Protein AF-C3ZAK7-F1 (afdb_monomer)

Foldseek 3Di:
DLCLQVVVVDDPPDDDDPQVVVVSSCVSVVPDPVQWDDDDPDIDGDPPPVVVSVVSVVVSVVVVVVVVVCVVVVVVVVVVVVVVVVVVVVVVVVVVVVVVCVVCVPDPVVVVCVVCVVVVCVVVVVVVVVVVD

Mean predicted aligned error: 9.49 Å

Radius of gyration: 36.42 Å; Cα contacts (8 Å, |Δi|>4): 39; chains: 1; bounding box: 71×38×90 Å

Sequence (133 aa):
RYKVLAAELFDPNEFLEGKEACQMILDKIKLEKTRYSCGLNKVFFKAGTLAILEEIREEKVNEIYVKMQARALGKSQRKKFMKMFGARAAVGILQRNIRAWFRLRNDWWIKMYQALQPKLTGGMAEELLKETK

InterPro domains:
  IPR001609 Myosin head, motor domain-like [PS51456] (1-58)
  IPR027417 P-loop containing nucleoside triphosphate hydrolase [SSF52540] (1-115)

Organism: Branchiostoma floridae (NCBI:txid7739)

Nearest PDB structures (foldseek):
  8act-assembly1_B  TM=7.175E-01  e=5.102E-06  Homo sapiens
  8qyq-assembly2_B  TM=9.032E-01  e=3.918E-04  Bos taurus
  3j04-assembly1_D  TM=5.532E-01  e=9.950E-06  Gallus gallus
  5i4e-assembly1_A  TM=8.098E-01  e=1.181E-02  Homo sapiens
  4pd3-assembly1_A  TM=8.050E-01  e=1.885E-02  Homo sapiens

Solvent-accessible surface area (backbone atoms only — not comparable to full-atom values): 7895 Å² total; per-residue (Å²): 131,69,56,78,80,39,53,92,80,58,62,93,87,60,91,70,58,70,64,60,52,51,48,53,42,42,56,75,69,62,59,61,73,91,44,45,48,79,55,93,91,50,74,48,66,43,88,70,50,63,58,57,54,48,52,58,46,48,54,55,52,47,57,52,47,53,54,53,49,51,52,55,51,51,53,53,50,52,56,53,48,53,56,51,51,54,52,54,52,50,50,54,51,51,53,53,52,50,54,51,45,69,66,44,73,77,37,64,67,52,52,49,47,62,68,46,52,73,76,51,46,67,60,59,52,52,52,55,55,59,76,74,106

pLDDT: mean 89.23, std 10.35, range [40.84, 98.31]

Secondary structure (DSSP, 8-state):
-GGGGGGGG--TT----HHHHHHHHHHHTT--TTSEEE-SS-EEE-TTHHHHHHHHHHHHHHHHHHHHHHHHHHHHHHHHHHHHHHHHHHHHHHHHHHHHHHHHTT-HHHHHHHHHGGGGHHHHHHHHHHHT-

Structure (mmCIF, N/CA/C/O backbone):
data_AF-C3ZAK7-F1
#
_entry.id   AF-C3ZAK7-F1
#
loop_
_atom_site.group_PDB
_atom_site.id
_atom_site.type_symbol
_atom_site.label_atom_id
_atom_site.label_alt_id
_atom_site.label_comp_id
_atom_site.label_asym_id
_atom_site.label_entity_id
_atom_site.label_seq_id
_atom_site.pdbx_PDB_ins_code
_atom_site.Cartn_x
_atom_site.Cartn_y
_atom_site.Cartn_z
_atom_site.occupancy
_atom_site.B_iso_or_equiv
_atom_site.auth_seq_id
_atom_site.auth_comp_id
_atom_site.auth_asym_id
_atom_site.auth_atom_id
_atom_site.pdbx_PDB_model_num
ATOM 1 N N . ARG A 1 1 ? -7.372 0.321 22.158 1.00 86.12 1 ARG A N 1
ATOM 2 C CA . ARG A 1 1 ? -7.830 -0.768 21.252 1.00 86.12 1 ARG A CA 1
ATOM 3 C C . ARG A 1 1 ? -8.902 -0.293 20.269 1.00 86.12 1 ARG A C 1
ATOM 5 O O . ARG A 1 1 ? -8.654 -0.350 19.075 1.00 86.12 1 ARG A O 1
ATOM 12 N N . TYR A 1 2 ? -10.039 0.222 20.745 1.00 92.19 2 TYR A N 1
ATOM 13 C CA . TYR A 1 2 ? -11.165 0.642 19.889 1.00 92.19 2 TYR A CA 1
ATOM 14 C C . TYR A 1 2 ? -11.056 2.056 19.295 1.00 92.19 2 TYR A C 1
ATOM 16 O O . TYR A 1 2 ? -11.908 2.438 18.507 1.00 92.19 2 TYR A O 1
ATOM 24 N N . LYS A 1 3 ? -9.985 2.813 19.590 1.00 90.25 3 LYS A N 1
ATOM 25 C CA . LYS A 1 3 ? -9.741 4.161 19.034 1.00 90.25 3 LYS A CA 1
ATOM 26 C C . LYS A 1 3 ? -9.829 4.210 17.499 1.00 90.25 3 LYS A C 1
ATOM 28 O O . LYS A 1 3 ? -10.268 5.207 16.951 1.00 90.25 3 LYS A O 1
ATOM 33 N N . VAL A 1 4 ? -9.477 3.118 16.812 1.00 91.44 4 VAL A N 1
ATOM 34 C CA . VAL A 1 4 ? -9.574 2.994 15.344 1.00 91.44 4 VAL A CA 1
ATOM 35 C C . VAL A 1 4 ? -11.000 3.182 14.802 1.00 91.44 4 VAL A C 1
ATOM 37 O O . VAL A 1 4 ? -11.162 3.633 13.674 1.00 91.44 4 VAL A O 1
ATOM 40 N N . LEU A 1 5 ? -12.027 2.887 15.605 1.00 91.62 5 LEU A N 1
ATOM 41 C CA . LEU A 1 5 ? -13.436 3.043 15.228 1.00 91.62 5 LEU A CA 1
ATOM 42 C C . LEU A 1 5 ? -13.910 4.501 15.266 1.00 91.62 5 LEU A C 1
ATOM 44 O O . LEU A 1 5 ? -14.881 4.854 14.607 1.00 91.62 5 LEU A O 1
ATOM 48 N N . ALA A 1 6 ? -13.218 5.347 16.026 1.00 90.69 6 ALA A N 1
ATOM 49 C CA . ALA A 1 6 ? -13.586 6.734 16.280 1.00 90.69 6 ALA A CA 1
ATOM 50 C C . ALA A 1 6 ? -12.382 7.670 16.091 1.00 90.69 6 ALA A C 1
ATOM 52 O O . ALA A 1 6 ? -12.244 8.658 16.802 1.00 90.69 6 ALA A O 1
ATOM 53 N N . ALA A 1 7 ? -11.489 7.345 15.152 1.00 87.50 7 ALA A N 1
ATOM 54 C CA . ALA A 1 7 ? -10.228 8.065 14.971 1.00 87.50 7 ALA A CA 1
ATOM 55 C C . ALA A 1 7 ? -10.423 9.564 14.673 1.00 87.50 7 ALA A C 1
ATOM 57 O O . ALA A 1 7 ? -9.583 10.363 15.058 1.00 87.50 7 ALA A O 1
ATOM 58 N N . GLU A 1 8 ? -11.543 9.930 14.044 1.00 86.69 8 GLU A N 1
ATOM 59 C CA . GLU A 1 8 ? -11.928 11.312 13.715 1.00 86.69 8 GLU A CA 1
ATOM 60 C C . GLU A 1 8 ? -12.194 12.194 14.941 1.00 86.69 8 GLU A C 1
ATOM 62 O O . GLU A 1 8 ? -12.146 13.409 14.826 1.00 86.69 8 GLU A O 1
ATOM 67 N N . LEU A 1 9 ? -12.527 11.595 16.089 1.00 85.75 9 LEU A N 1
ATOM 68 C CA . LEU A 1 9 ? -12.907 12.327 17.300 1.00 85.75 9 LEU A CA 1
ATOM 69 C C . LEU A 1 9 ? -11.722 12.655 18.211 1.00 85.75 9 LEU A C 1
ATOM 71 O O . LEU A 1 9 ? -11.915 13.312 19.226 1.00 85.75 9 LEU A O 1
ATOM 75 N N . PHE A 1 10 ? -10.528 12.145 17.907 1.00 86.94 10 PHE A N 1
ATOM 76 C CA . PHE A 1 10 ? -9.371 12.286 18.782 1.00 86.94 10 PHE A CA 1
ATOM 77 C C . PHE A 1 10 ? -8.262 13.058 18.094 1.00 86.94 10 PHE A C 1
ATOM 79 O O . PHE A 1 10 ? -7.594 12.515 17.207 1.00 86.94 10 PHE A O 1
ATOM 86 N N . ASP A 1 11 ? -7.986 14.254 18.601 1.00 86.31 11 ASP A N 1
ATOM 87 C CA . ASP A 1 11 ? -6.819 15.008 18.182 1.00 86.31 11 ASP A CA 1
ATOM 88 C C . ASP A 1 11 ? -5.537 14.465 18.839 1.00 86.31 11 ASP A C 1
ATOM 90 O O . ASP A 1 11 ? -5.543 14.071 20.008 1.00 86.31 11 ASP A O 1
ATOM 94 N N . PRO A 1 12 ? -4.402 14.399 18.113 1.00 80.25 12 PRO A N 1
ATOM 95 C CA . PRO A 1 12 ? -3.146 13.877 18.662 1.00 80.25 12 PRO A CA 1
ATOM 96 C C . PRO A 1 12 ? -2.538 14.738 19.775 1.00 80.25 12 PRO A C 1
ATOM 98 O O . PRO A 1 12 ? -1.739 14.230 20.557 1.00 80.25 12 PRO A O 1
ATOM 101 N N . ASN A 1 13 ? -2.887 16.026 19.817 1.00 82.56 13 ASN A N 1
ATOM 102 C CA . ASN A 1 13 ? -2.294 17.015 20.718 1.00 82.56 13 ASN A CA 1
ATOM 103 C C . ASN A 1 13 ? -3.148 17.286 21.964 1.00 82.56 13 ASN A C 1
ATOM 105 O O . ASN A 1 13 ? -2.716 18.028 22.842 1.00 82.56 13 ASN A O 1
ATOM 109 N N . GLU A 1 14 ? -4.344 16.706 22.040 1.00 85.56 14 GLU A N 1
ATOM 110 C CA . GLU A 1 14 ? -5.273 16.918 23.143 1.00 85.56 14 GLU A CA 1
ATOM 111 C C . GLU A 1 14 ? -5.229 15.735 24.114 1.00 85.56 14 GLU A C 1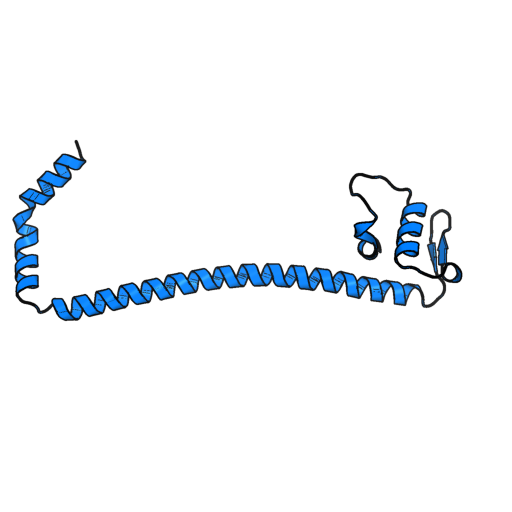
ATOM 113 O O . GLU A 1 14 ? -5.261 14.565 23.718 1.00 85.56 14 GLU A O 1
ATOM 118 N N . PHE A 1 15 ? -5.145 16.041 25.409 1.00 81.81 15 PHE A N 1
ATOM 119 C CA . PHE A 1 15 ? -5.270 15.041 26.458 1.00 81.81 15 PHE A CA 1
ATOM 120 C C . PHE A 1 15 ? -6.730 14.949 26.897 1.00 81.81 15 PHE A C 1
ATOM 122 O O . PHE A 1 15 ? -7.269 15.903 27.448 1.00 81.81 15 PHE A O 1
ATOM 129 N N . LEU A 1 16 ? -7.339 13.781 26.692 1.00 84.12 16 LEU A N 1
ATOM 130 C CA . LEU A 1 16 ? -8.663 13.457 27.217 1.00 84.12 16 LEU A CA 1
ATOM 131 C C . LEU A 1 16 ? -8.567 12.485 28.387 1.00 84.12 16 LEU A C 1
ATOM 133 O O . LEU A 1 16 ? -7.776 11.533 28.362 1.00 84.12 16 LEU A O 1
ATOM 137 N N . GLU A 1 17 ? -9.446 12.668 29.371 1.00 87.25 17 GLU A N 1
ATOM 138 C CA . GLU A 1 17 ? -9.594 11.714 30.461 1.00 87.25 17 GLU A CA 1
ATOM 139 C C . GLU A 1 17 ? -10.075 10.355 29.922 1.00 87.25 17 GLU A C 1
ATOM 141 O O . GLU A 1 17 ? -10.938 10.260 29.046 1.00 87.25 17 GLU A O 1
ATOM 146 N N . GLY A 1 18 ? -9.521 9.259 30.453 1.00 85.56 18 GLY A N 1
ATOM 147 C CA . GLY A 1 18 ? -9.777 7.912 29.935 1.00 85.56 18 GLY A CA 1
ATOM 148 C C . GLY A 1 18 ? -11.256 7.507 29.950 1.00 85.56 18 GLY A C 1
ATOM 149 O O . GLY A 1 18 ? -11.706 6.805 29.040 1.00 85.56 18 GLY A O 1
ATOM 150 N N . LYS A 1 19 ? -12.025 7.962 30.947 1.00 88.31 19 LYS A N 1
ATOM 151 C CA . LYS A 1 19 ? -13.466 7.685 31.052 1.00 88.31 19 LYS A CA 1
ATOM 152 C C . LYS A 1 19 ? -14.262 8.408 29.966 1.00 88.31 19 LYS A C 1
ATOM 154 O O . LYS A 1 19 ? -15.097 7.775 29.317 1.00 88.31 19 LYS A O 1
ATOM 159 N N . GLU A 1 20 ? -13.968 9.685 29.745 1.00 88.19 20 GLU A N 1
ATOM 160 C CA . GLU A 1 20 ? -14.592 10.506 28.704 1.00 88.19 20 GLU A CA 1
ATOM 161 C C . GLU A 1 20 ? -14.250 9.965 27.314 1.00 88.19 20 GLU A C 1
ATOM 163 O O . GLU A 1 20 ? -15.143 9.712 26.507 1.00 88.19 20 GLU A O 1
ATOM 168 N N . ALA A 1 21 ? -12.977 9.635 27.072 1.00 88.94 21 ALA A N 1
ATOM 169 C CA . ALA A 1 21 ? -12.538 9.015 25.825 1.00 88.94 21 ALA A CA 1
ATOM 170 C C . ALA A 1 21 ? -13.259 7.682 25.547 1.00 88.94 21 ALA A C 1
ATOM 172 O O . ALA A 1 21 ? -13.658 7.406 24.413 1.00 88.94 21 ALA A O 1
ATOM 173 N N . CYS A 1 22 ? -13.457 6.844 26.573 1.00 89.81 22 CYS A N 1
ATOM 174 C CA . CYS A 1 22 ? -14.219 5.602 26.426 1.00 89.81 22 CYS A CA 1
ATOM 175 C C . CYS A 1 22 ? -15.689 5.868 26.078 1.00 89.81 22 CYS A C 1
ATOM 177 O O . CYS A 1 22 ? -16.230 5.184 25.209 1.00 89.81 22 CYS A O 1
ATOM 179 N N . GLN A 1 23 ? -16.324 6.851 26.722 1.00 88.88 23 GLN A N 1
ATOM 180 C CA . GLN A 1 23 ? -17.708 7.228 26.424 1.00 88.88 23 GLN A CA 1
ATOM 181 C C . GLN A 1 23 ? -17.850 7.751 24.995 1.00 88.88 23 GLN A C 1
ATOM 183 O O . GLN A 1 23 ? -18.681 7.230 24.259 1.00 88.88 23 GLN A O 1
ATOM 188 N N . MET A 1 24 ? -16.971 8.652 24.549 1.00 89.56 24 MET A N 1
ATOM 189 C CA . MET A 1 24 ? -16.994 9.181 23.180 1.00 89.56 24 MET A CA 1
ATOM 190 C C . MET A 1 24 ? -16.868 8.086 22.115 1.00 89.56 24 MET A C 1
ATOM 192 O O . MET A 1 24 ? -17.568 8.121 21.102 1.00 89.56 24 MET A O 1
ATOM 196 N N . ILE A 1 25 ? -16.003 7.087 22.337 1.00 90.88 25 ILE A N 1
ATOM 197 C CA . ILE A 1 25 ? -15.874 5.942 21.420 1.00 90.88 25 ILE A CA 1
ATOM 198 C C . ILE A 1 25 ? -17.186 5.156 21.357 1.00 90.88 25 ILE A C 1
ATOM 200 O O . ILE A 1 25 ? -17.662 4.847 20.265 1.00 90.88 25 ILE A O 1
ATOM 204 N N . LEU A 1 26 ? -17.767 4.821 22.511 1.00 91.00 26 LEU A N 1
ATOM 205 C CA . LEU A 1 26 ? -18.988 4.013 22.589 1.00 91.00 26 LEU A CA 1
ATOM 206 C C . LEU A 1 26 ? -20.209 4.763 22.035 1.00 91.00 26 LEU A C 1
ATOM 208 O O . LEU A 1 26 ? -21.033 4.156 21.345 1.00 91.00 26 LEU A O 1
ATOM 212 N N . ASP A 1 27 ? -20.268 6.077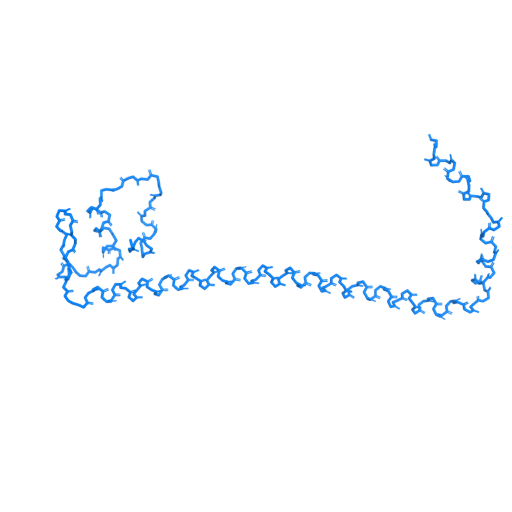 22.244 1.00 89.56 27 ASP A N 1
ATOM 213 C CA . ASP A 1 27 ? -21.307 6.958 21.713 1.00 89.56 27 ASP A CA 1
ATOM 214 C C . ASP A 1 27 ? -21.196 7.096 20.184 1.00 89.56 27 ASP A C 1
ATOM 216 O O . ASP A 1 27 ? -22.207 7.017 19.482 1.00 89.56 27 ASP A O 1
ATOM 220 N N . LYS A 1 28 ? -19.978 7.202 19.626 1.00 90.62 28 LYS A N 1
ATOM 221 C CA . LYS A 1 28 ? -19.748 7.212 18.164 1.00 90.62 28 LYS A CA 1
ATOM 222 C C . LYS A 1 28 ? -20.150 5.894 17.505 1.00 90.62 28 LYS A C 1
ATOM 224 O O . LYS A 1 28 ? -20.696 5.913 16.402 1.00 90.62 28 LYS A O 1
ATOM 229 N N . ILE A 1 29 ? -19.910 4.771 18.183 1.00 89.56 29 ILE A N 1
ATOM 230 C CA . ILE A 1 29 ? -20.352 3.432 17.753 1.00 89.56 29 ILE A CA 1
ATOM 231 C C . ILE A 1 29 ? -21.881 3.279 17.908 1.00 89.56 29 ILE A C 1
ATOM 233 O O . ILE A 1 29 ? -22.460 2.342 17.364 1.00 89.56 29 ILE A O 1
ATOM 237 N N . LYS A 1 30 ? -22.554 4.222 18.589 1.00 88.62 30 LYS A N 1
ATOM 238 C CA . LYS A 1 30 ? -23.994 4.204 18.894 1.00 88.62 30 LYS A CA 1
ATOM 239 C C . LYS A 1 30 ? -24.408 2.934 19.636 1.00 88.62 30 LYS A C 1
ATOM 241 O O . LYS A 1 30 ? -25.476 2.372 19.389 1.00 88.62 30 LYS A O 1
ATOM 246 N N . LEU A 1 31 ? -23.551 2.468 20.544 1.00 88.88 31 LEU A N 1
ATOM 247 C CA . LEU A 1 31 ? -23.869 1.312 21.365 1.00 88.88 31 LEU A CA 1
ATOM 248 C C . LEU A 1 31 ? -24.956 1.685 22.381 1.00 88.88 31 LEU A C 1
ATOM 250 O O . LEU A 1 31 ? -24.906 2.730 23.023 1.00 88.88 31 LEU A O 1
ATOM 254 N N . GLU A 1 32 ? -25.947 0.817 22.546 1.00 89.56 32 GLU A N 1
ATOM 255 C CA . GLU A 1 32 ? -27.030 1.047 23.497 1.00 89.56 32 GLU A CA 1
ATOM 256 C C . GLU A 1 32 ? -26.500 1.098 24.944 1.00 89.56 32 GLU A C 1
ATOM 258 O O . GLU A 1 32 ? -25.812 0.177 25.394 1.00 89.56 32 GLU A O 1
ATOM 263 N N . LYS A 1 33 ? -26.865 2.141 25.706 1.00 87.75 33 LYS A N 1
ATOM 264 C CA . LYS A 1 33 ? -2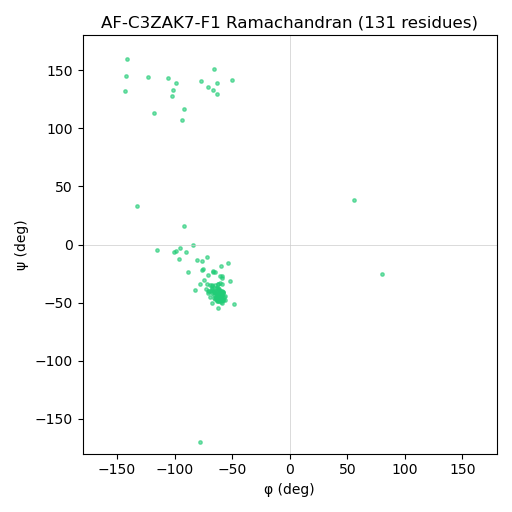6.403 2.354 27.095 1.00 87.75 33 LYS A CA 1
ATOM 265 C C . LYS A 1 33 ? -26.767 1.220 28.059 1.00 87.75 33 LYS A C 1
ATOM 267 O O . LYS A 1 33 ? -26.151 1.087 29.105 1.00 87.75 33 LYS A O 1
ATOM 272 N N . THR A 1 34 ? -27.737 0.371 27.721 1.00 90.06 34 THR A N 1
ATOM 273 C CA . THR A 1 34 ? -28.104 -0.802 28.532 1.00 90.06 34 THR A CA 1
ATOM 274 C C . THR A 1 34 ? -27.110 -1.963 28.394 1.00 90.06 34 THR A C 1
ATOM 276 O O . THR A 1 34 ? -27.174 -2.915 29.179 1.00 90.06 34 THR A O 1
ATOM 279 N N . ARG A 1 35 ? -26.220 -1.926 27.389 1.00 90.81 35 ARG A N 1
ATOM 280 C CA . ARG A 1 35 ? -25.255 -2.991 27.061 1.00 90.81 35 ARG A CA 1
ATOM 281 C C . ARG A 1 35 ? -23.871 -2.777 27.661 1.00 90.81 35 ARG A C 1
ATOM 283 O O . ARG A 1 35 ? -23.076 -3.718 27.664 1.00 90.81 35 ARG A O 1
ATOM 290 N N . TYR A 1 36 ? -23.582 -1.588 28.180 1.00 92.06 36 TYR A N 1
ATOM 291 C CA . TYR A 1 36 ? -22.305 -1.278 28.812 1.00 92.06 36 TYR A CA 1
ATOM 292 C C . TYR A 1 36 ? -22.480 -0.381 30.038 1.00 92.06 36 TYR A C 1
ATOM 294 O O . TYR A 1 36 ? -23.487 0.301 30.188 1.00 92.06 36 TYR A O 1
ATOM 302 N N . SER A 1 37 ? -21.485 -0.371 30.919 1.00 90.62 37 SER A N 1
ATOM 303 C CA . SER A 1 37 ? -21.399 0.579 32.028 1.00 90.62 37 SER A CA 1
ATOM 304 C C . SER A 1 37 ? -19.944 0.974 32.263 1.00 90.62 37 SER A C 1
ATOM 306 O O . SER A 1 37 ? -19.062 0.115 32.309 1.00 90.62 37 SER A O 1
ATOM 308 N N . CYS A 1 38 ? -19.678 2.274 32.397 1.00 89.88 38 CYS A N 1
ATOM 309 C CA . CYS A 1 38 ? -18.343 2.797 32.685 1.00 89.88 38 CYS A CA 1
ATOM 310 C C . CYS A 1 38 ? -18.169 2.970 34.200 1.00 89.88 38 CYS A C 1
ATOM 312 O O . CYS A 1 38 ? -18.737 3.891 34.788 1.00 89.88 38 CYS A O 1
ATOM 314 N N . GLY A 1 39 ? -17.373 2.099 34.824 1.00 88.25 39 GLY A N 1
ATOM 315 C CA . GLY A 1 39 ? -16.883 2.285 36.191 1.00 88.25 39 GLY A CA 1
ATOM 316 C C . GLY A 1 39 ? -15.726 3.291 36.257 1.00 88.25 39 GLY A C 1
ATOM 317 O O . GLY A 1 39 ? -15.411 3.951 35.271 1.00 88.25 39 GLY A O 1
ATOM 318 N N . LEU A 1 40 ? -15.069 3.388 37.418 1.00 85.94 40 LEU A N 1
ATOM 319 C CA . LEU A 1 40 ? -13.921 4.288 37.628 1.00 85.94 40 LEU A CA 1
ATOM 320 C C . LEU A 1 40 ? -12.739 3.926 36.715 1.00 85.94 40 LEU A C 1
ATOM 322 O O . LEU A 1 40 ? -12.281 4.745 35.931 1.00 85.94 40 LEU A O 1
ATOM 326 N N . ASN A 1 41 ? -12.303 2.664 36.772 1.00 90.25 41 ASN A N 1
ATOM 327 C CA . ASN A 1 41 ? -11.102 2.199 36.066 1.00 90.25 41 ASN A CA 1
ATOM 328 C C . ASN A 1 41 ? -11.403 1.158 34.977 1.00 90.25 41 ASN A C 1
ATOM 330 O O . ASN A 1 41 ? -10.490 0.681 34.305 1.00 90.25 41 ASN A O 1
ATOM 334 N N . LYS A 1 42 ? -12.661 0.715 34.852 1.00 92.19 42 LYS A N 1
ATOM 335 C CA . LYS A 1 42 ? -13.055 -0.417 34.001 1.00 92.19 42 LYS A CA 1
ATOM 336 C C . LYS A 1 42 ? -14.394 -0.154 33.323 1.00 92.19 42 LYS A C 1
ATOM 338 O O . LYS A 1 42 ? -15.293 0.419 33.932 1.00 92.19 42 LYS A O 1
ATOM 343 N N . VAL A 1 43 ? -14.532 -0.638 32.091 1.00 91.56 43 VAL A N 1
ATOM 344 C CA . VAL A 1 43 ? -15.802 -0.675 31.357 1.00 91.56 43 VAL A CA 1
ATOM 345 C C . VAL A 1 43 ? -16.347 -2.098 31.408 1.00 91.56 43 VAL A C 1
ATOM 347 O O . VAL A 1 43 ? -15.636 -3.052 31.090 1.00 91.56 43 VAL A O 1
ATOM 350 N N . PHE A 1 44 ? -17.597 -2.237 31.830 1.00 92.88 44 PHE A N 1
ATOM 351 C CA . PHE A 1 44 ? -18.321 -3.501 31.891 1.00 92.88 44 PHE A CA 1
ATOM 352 C C . PHE A 1 44 ? -19.225 -3.627 30.670 1.00 92.88 44 PHE A C 1
ATOM 354 O O . PHE A 1 44 ? -19.881 -2.661 30.289 1.00 92.88 44 PHE A O 1
ATOM 361 N N . PHE A 1 45 ? -19.290 -4.820 30.084 1.00 94.62 45 PHE A N 1
ATOM 362 C CA . PHE A 1 45 ? -20.136 -5.122 28.933 1.00 94.62 45 PHE A CA 1
ATOM 363 C C . PHE A 1 45 ? -21.068 -6.286 29.259 1.00 94.62 45 PHE A C 1
ATOM 365 O O . PHE A 1 45 ? -20.667 -7.237 29.933 1.00 94.62 45 PHE A O 1
ATOM 372 N N . LYS A 1 46 ? -22.299 -6.243 28.745 1.00 94.19 46 LYS A N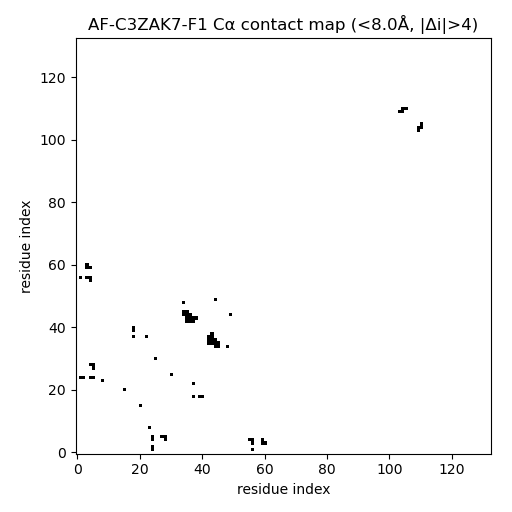 1
ATOM 373 C CA . LYS A 1 46 ? -23.169 -7.424 28.715 1.00 94.19 46 LYS A CA 1
ATOM 374 C C . LYS A 1 46 ? -22.584 -8.483 27.781 1.00 94.19 46 LYS A C 1
ATOM 376 O O . LYS A 1 46 ? -21.922 -8.150 26.793 1.00 94.19 46 LYS A O 1
ATOM 381 N N . ALA A 1 47 ? -22.876 -9.749 28.073 1.00 94.31 47 ALA A N 1
ATOM 382 C CA . ALA A 1 47 ? -22.463 -10.881 27.249 1.00 94.31 47 ALA A CA 1
ATOM 383 C C . ALA A 1 47 ? -22.819 -10.665 25.763 1.00 94.31 47 ALA A C 1
ATOM 385 O O . ALA A 1 47 ? -23.845 -10.068 25.441 1.00 94.31 47 ALA A O 1
ATOM 386 N N . GLY A 1 48 ? -21.935 -11.098 24.861 1.00 90.94 48 GLY A N 1
ATOM 387 C CA . GLY A 1 48 ? -22.087 -10.940 23.406 1.00 90.94 48 GLY A CA 1
ATOM 388 C C . GLY A 1 48 ? -21.703 -9.563 22.847 1.00 90.94 48 GLY A C 1
ATOM 389 O O . GLY A 1 48 ? -21.258 -9.476 21.707 1.00 90.94 48 GLY A O 1
ATOM 390 N N . THR A 1 49 ? -21.761 -8.492 23.644 1.00 92.94 49 THR A N 1
ATOM 391 C CA . THR A 1 49 ? -21.451 -7.125 23.171 1.00 92.94 49 THR A CA 1
ATOM 392 C C . THR A 1 49 ? -20.005 -6.975 22.692 1.00 92.94 49 THR A C 1
ATOM 394 O O . THR A 1 49 ? -19.740 -6.297 21.704 1.00 92.94 49 THR A O 1
ATOM 397 N N . LEU A 1 50 ? -19.060 -7.629 23.374 1.00 92.19 50 LEU A N 1
ATOM 398 C CA . LEU A 1 50 ? -17.640 -7.558 23.028 1.00 92.19 50 LEU A CA 1
ATOM 399 C C . LEU A 1 50 ? -17.324 -8.232 21.684 1.00 92.19 50 LEU A C 1
ATOM 401 O O . LEU A 1 50 ? -16.470 -7.738 20.958 1.00 92.19 50 LEU A O 1
ATOM 405 N N . ALA A 1 51 ? -18.017 -9.325 21.350 1.00 93.69 51 ALA A N 1
ATOM 406 C CA . ALA A 1 51 ? -17.830 -10.022 20.078 1.00 93.69 51 ALA A CA 1
ATOM 407 C C . ALA A 1 51 ? -18.207 -9.110 18.903 1.00 93.69 51 ALA A C 1
ATOM 409 O O . ALA A 1 51 ? -17.402 -8.903 18.002 1.00 93.69 51 ALA A O 1
ATOM 410 N N . ILE A 1 52 ? -19.364 -8.447 19.003 1.00 91.69 52 ILE A N 1
ATOM 411 C CA . ILE A 1 52 ? -19.835 -7.472 18.007 1.00 91.69 52 ILE A CA 1
ATOM 412 C C . ILE A 1 52 ? -18.834 -6.312 17.858 1.00 91.69 52 ILE A C 1
ATOM 414 O O . ILE A 1 52 ? -18.520 -5.886 16.750 1.00 91.69 52 ILE A O 1
ATOM 418 N N . LEU A 1 53 ? -18.297 -5.797 18.971 1.00 92.75 53 LEU A N 1
ATOM 419 C CA . LEU A 1 53 ? -17.295 -4.725 18.930 1.00 92.75 53 LEU A CA 1
ATOM 420 C C . LEU A 1 53 ? -15.982 -5.158 18.263 1.00 92.75 53 LEU A C 1
ATOM 422 O O . LEU A 1 53 ? -15.333 -4.334 17.612 1.00 92.75 53 LEU A O 1
ATOM 426 N N . GLU A 1 54 ? -15.566 -6.414 18.432 1.00 94.69 54 GLU A N 1
ATOM 427 C CA . GLU A 1 54 ? -14.387 -6.941 17.744 1.00 94.69 54 GLU A CA 1
ATOM 428 C C . GLU A 1 54 ? -14.624 -7.135 16.249 1.00 94.69 54 GLU A C 1
ATOM 430 O O . GLU A 1 54 ? -13.743 -6.759 15.483 1.00 94.69 54 GLU A O 1
ATOM 435 N N . GLU A 1 55 ? -15.799 -7.608 15.827 1.00 94.38 55 GLU A N 1
ATOM 436 C CA . GLU A 1 55 ? -16.142 -7.744 14.402 1.00 94.38 55 GLU A CA 1
ATOM 437 C C . GLU A 1 55 ? -16.097 -6.389 13.677 1.00 94.38 55 GLU A C 1
ATOM 439 O O . GLU A 1 55 ? -15.399 -6.241 12.672 1.00 94.38 55 GLU A O 1
ATOM 444 N N . ILE A 1 56 ? -16.739 -5.354 14.236 1.00 93.44 56 ILE A N 1
ATOM 445 C CA . ILE A 1 56 ? -16.731 -3.996 13.655 1.00 93.44 56 ILE A CA 1
ATOM 446 C C . ILE A 1 56 ? -15.299 -3.438 13.603 1.00 93.44 56 ILE A C 1
ATOM 448 O O . ILE A 1 56 ? -14.889 -2.768 12.649 1.00 93.44 56 ILE A O 1
ATOM 452 N N . ARG A 1 57 ? -14.501 -3.708 14.644 1.00 95.00 57 ARG A N 1
ATOM 453 C CA . ARG A 1 57 ? -13.089 -3.315 14.681 1.00 95.00 57 ARG A CA 1
ATOM 454 C C . ARG A 1 57 ? -12.288 -4.024 13.596 1.00 95.00 57 ARG A C 1
ATOM 456 O O . ARG A 1 57 ? -11.467 -3.371 12.949 1.00 95.00 57 ARG A O 1
ATOM 463 N N . GLU A 1 58 ? -12.474 -5.325 13.436 1.00 96.25 58 GLU A N 1
ATOM 464 C CA . GLU A 1 58 ? -11.761 -6.133 12.454 1.00 96.25 58 GLU A CA 1
ATOM 465 C C . GLU A 1 58 ? -12.065 -5.669 11.032 1.00 96.25 58 GLU A C 1
ATOM 467 O O . GLU A 1 58 ? -11.131 -5.435 10.264 1.00 96.25 58 GLU A O 1
ATOM 472 N N . GLU A 1 59 ? -13.333 -5.402 10.721 1.00 95.56 59 GLU A N 1
ATOM 473 C CA . GLU A 1 59 ? -13.741 -4.844 9.431 1.00 95.56 59 GLU A CA 1
ATOM 474 C C . GLU A 1 59 ? -13.016 -3.522 9.137 1.00 95.56 59 GLU A C 1
ATOM 476 O O . GLU A 1 59 ? -12.410 -3.350 8.071 1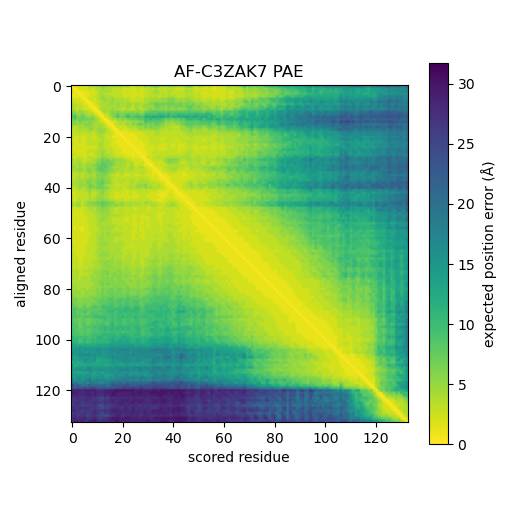.00 95.56 59 GLU A O 1
ATOM 481 N N . LYS A 1 60 ? -12.978 -2.606 10.115 1.00 93.75 60 LYS A N 1
ATOM 482 C CA . LYS A 1 60 ? -12.314 -1.310 9.932 1.00 93.75 60 LYS A CA 1
ATOM 483 C C . LYS A 1 60 ? -10.801 -1.435 9.762 1.00 93.75 60 LYS A C 1
ATOM 485 O O . LYS A 1 60 ? -10.201 -0.725 8.951 1.00 93.75 60 LYS A O 1
ATOM 490 N N . VAL A 1 61 ? -10.169 -2.328 10.521 1.00 95.88 61 VAL A N 1
ATOM 491 C CA . VAL A 1 61 ? -8.731 -2.606 10.400 1.00 95.88 61 VAL A CA 1
ATOM 492 C C . VAL A 1 61 ? -8.419 -3.229 9.041 1.00 95.88 61 VAL A C 1
ATOM 494 O O . VAL A 1 61 ? -7.441 -2.827 8.406 1.00 95.88 61 VAL A O 1
ATOM 497 N N . ASN A 1 62 ? -9.258 -4.147 8.564 1.00 97.31 62 ASN A N 1
ATOM 498 C CA . ASN A 1 62 ? -9.087 -4.784 7.265 1.00 97.31 62 ASN A CA 1
ATOM 499 C C . ASN A 1 62 ? -9.184 -3.765 6.116 1.00 97.31 62 ASN A C 1
ATOM 501 O O . ASN A 1 62 ? -8.349 -3.768 5.213 1.00 97.31 62 ASN A O 1
ATOM 505 N N . GLU A 1 63 ? -10.118 -2.811 6.188 1.00 96.25 63 GLU A N 1
ATOM 506 C CA . GLU A 1 63 ? -10.223 -1.719 5.209 1.00 96.25 63 GLU A CA 1
ATOM 507 C C . GLU A 1 63 ? -8.912 -0.909 5.104 1.00 96.25 63 GLU A C 1
ATOM 509 O O . GLU A 1 63 ? -8.421 -0.607 4.008 1.00 96.25 63 GLU A O 1
ATOM 514 N N . ILE A 1 64 ? -8.312 -0.574 6.251 1.00 95.56 64 ILE A N 1
ATOM 515 C CA . ILE A 1 64 ? -7.032 0.147 6.316 1.00 95.56 64 ILE A CA 1
ATOM 516 C C . ILE A 1 64 ? -5.902 -0.721 5.752 1.00 95.56 64 ILE A C 1
ATOM 518 O O . ILE A 1 64 ? -5.069 -0.234 4.978 1.00 95.56 64 ILE A O 1
ATOM 522 N N . TYR A 1 65 ? -5.886 -2.002 6.112 1.00 97.00 65 TYR A N 1
ATOM 523 C CA . TYR A 1 65 ? -4.877 -2.959 5.678 1.00 97.00 65 TYR A CA 1
ATOM 524 C C . TYR A 1 65 ? -4.869 -3.124 4.154 1.00 97.00 65 TYR A C 1
ATOM 526 O O . TYR A 1 65 ? -3.820 -2.961 3.525 1.00 97.00 65 TYR A O 1
ATOM 534 N N . VAL A 1 66 ? -6.039 -3.312 3.539 1.00 98.25 66 VAL A N 1
ATOM 535 C CA . VAL A 1 66 ? -6.188 -3.409 2.078 1.00 98.25 66 VAL A CA 1
ATOM 536 C C . VAL A 1 66 ? -5.689 -2.136 1.387 1.00 98.25 66 VAL A C 1
ATOM 538 O O . VAL A 1 66 ? -4.930 -2.212 0.417 1.00 98.25 66 VAL A O 1
ATOM 541 N N . LYS A 1 67 ? -6.031 -0.947 1.904 1.00 97.94 67 LYS A N 1
ATOM 542 C CA . LYS A 1 67 ? -5.542 0.335 1.357 1.00 97.94 67 LYS A CA 1
ATOM 543 C C . LYS A 1 67 ? -4.019 0.457 1.444 1.00 97.94 67 LYS A C 1
ATOM 545 O O . LYS A 1 67 ? -3.378 0.919 0.493 1.00 97.94 67 LYS A O 1
ATOM 550 N N . MET A 1 68 ? -3.428 0.048 2.565 1.00 97.88 68 MET A N 1
ATOM 551 C CA . MET A 1 68 ? -1.976 0.043 2.753 1.00 97.88 68 MET A CA 1
ATOM 552 C C . MET A 1 68 ? -1.294 -0.913 1.766 1.00 97.88 68 MET A C 1
ATOM 554 O O . MET A 1 68 ? -0.354 -0.513 1.069 1.00 97.88 68 MET A O 1
ATOM 558 N N . GLN A 1 69 ? -1.797 -2.143 1.654 1.00 98.25 69 GLN A N 1
ATOM 559 C CA . GLN A 1 69 ? -1.282 -3.147 0.726 1.00 98.25 69 GLN A CA 1
ATOM 560 C C . GLN A 1 69 ? -1.382 -2.682 -0.730 1.00 98.25 69 GLN A C 1
ATOM 562 O O . GLN A 1 69 ? -0.388 -2.733 -1.457 1.00 98.25 69 GLN A O 1
ATOM 567 N N . ALA A 1 70 ? -2.536 -2.155 -1.151 1.00 98.06 70 ALA A N 1
ATOM 568 C CA . ALA A 1 70 ? -2.748 -1.661 -2.510 1.00 98.06 70 ALA A CA 1
ATOM 569 C C . ALA A 1 70 ? -1.752 -0.549 -2.883 1.00 98.06 70 ALA A C 1
ATOM 571 O O . ALA A 1 70 ? -1.203 -0.541 -3.990 1.00 98.06 70 ALA A O 1
ATOM 572 N N . ARG A 1 71 ? -1.444 0.361 -1.948 1.00 98.06 71 ARG A N 1
ATOM 573 C CA . ARG A 1 71 ? -0.428 1.409 -2.152 1.00 98.06 71 ARG A CA 1
ATOM 574 C C . ARG A 1 71 ? 0.976 0.827 -2.310 1.00 98.06 71 ARG A C 1
ATOM 576 O O . ARG A 1 71 ? 1.690 1.214 -3.241 1.00 98.06 71 ARG A O 1
ATOM 583 N N . ALA A 1 72 ? 1.367 -0.097 -1.434 1.00 98.00 72 ALA A N 1
ATOM 584 C CA . ALA A 1 72 ? 2.684 -0.731 -1.477 1.00 98.00 72 ALA A CA 1
ATOM 585 C C . ALA A 1 72 ? 2.885 -1.537 -2.773 1.00 98.00 72 ALA A C 1
ATOM 587 O O . ALA A 1 72 ? 3.879 -1.348 -3.486 1.00 98.00 72 ALA A O 1
ATOM 588 N N . LEU A 1 73 ? 1.901 -2.368 -3.128 1.00 98.25 73 LEU A N 1
ATOM 589 C CA . LEU A 1 73 ? 1.899 -3.153 -4.360 1.00 98.25 73 LEU A CA 1
ATOM 590 C C . LEU A 1 73 ? 1.908 -2.245 -5.592 1.00 98.25 73 LEU A C 1
ATOM 592 O O . LEU A 1 73 ? 2.751 -2.421 -6.472 1.00 98.25 73 LEU A O 1
ATOM 596 N N . GLY A 1 74 ? 1.059 -1.215 -5.626 1.00 98.31 74 GLY A N 1
ATOM 597 C CA . GLY A 1 74 ? 1.009 -0.258 -6.731 1.00 98.31 74 GLY A CA 1
ATOM 598 C C . GLY A 1 74 ? 2.345 0.454 -6.966 1.00 98.31 74 GLY A C 1
ATOM 599 O O . GLY A 1 74 ? 2.783 0.593 -8.110 1.00 98.31 74 GLY A O 1
ATOM 600 N N . LYS A 1 75 ? 3.044 0.862 -5.898 1.00 98.12 75 LYS A N 1
ATOM 601 C CA . LYS A 1 75 ? 4.387 1.461 -6.002 1.00 98.12 75 LYS A CA 1
ATOM 602 C C . LYS A 1 75 ? 5.407 0.471 -6.573 1.00 98.12 75 LYS A C 1
ATOM 604 O O . LYS A 1 75 ? 6.166 0.831 -7.474 1.00 98.12 75 LYS A O 1
ATOM 609 N N . SER A 1 76 ? 5.405 -0.769 -6.083 1.00 98.12 76 SER A N 1
ATOM 610 C CA . SER A 1 76 ? 6.305 -1.828 -6.558 1.00 98.12 76 SER A CA 1
ATOM 611 C C . SER A 1 76 ? 6.098 -2.132 -8.046 1.00 98.12 76 SER A C 1
ATOM 613 O O . SER A 1 76 ? 7.061 -2.150 -8.817 1.00 98.12 76 SER A O 1
ATOM 615 N N . GLN A 1 77 ? 4.842 -2.281 -8.481 1.00 98.25 77 GLN A N 1
ATOM 616 C CA . GLN A 1 77 ? 4.524 -2.595 -9.875 1.00 98.25 77 GLN A CA 1
ATOM 617 C C . GLN A 1 77 ? 4.874 -1.452 -10.829 1.00 98.25 77 GLN A C 1
ATOM 619 O O . GLN A 1 77 ? 5.483 -1.697 -11.868 1.00 98.25 77 GLN A O 1
ATOM 624 N N . ARG A 1 78 ? 4.602 -0.192 -10.460 1.00 98.31 78 ARG A N 1
ATOM 625 C CA . ARG A 1 78 ? 5.014 0.967 -11.275 1.00 98.31 78 ARG A CA 1
ATOM 626 C C . ARG A 1 78 ? 6.531 1.037 -11.460 1.00 98.31 78 ARG A C 1
ATOM 628 O O . ARG A 1 78 ? 6.992 1.300 -12.568 1.00 98.31 78 ARG A O 1
ATOM 635 N N . LYS A 1 79 ? 7.315 0.736 -10.417 1.00 97.81 79 LYS A N 1
ATOM 636 C CA . LYS A 1 79 ? 8.784 0.673 -10.522 1.00 97.81 79 LYS A CA 1
ATOM 637 C C . LYS A 1 79 ? 9.233 -0.398 -11.523 1.00 97.81 79 LYS A C 1
ATOM 639 O O . LYS A 1 79 ? 10.096 -0.131 -12.358 1.00 97.81 79 LYS A O 1
ATOM 644 N N . LYS A 1 80 ? 8.641 -1.596 -11.461 1.00 97.88 80 LYS A N 1
ATOM 645 C CA . LYS A 1 80 ? 8.929 -2.686 -12.411 1.00 97.88 80 LYS A CA 1
ATOM 646 C C . LYS A 1 80 ? 8.543 -2.302 -13.841 1.00 97.88 80 LYS A C 1
ATOM 648 O O . LYS A 1 80 ? 9.346 -2.483 -14.754 1.00 97.88 80 LYS A O 1
ATOM 653 N N . PHE A 1 81 ? 7.364 -1.709 -14.014 1.00 98.06 81 PHE A N 1
ATOM 654 C CA . PHE A 1 81 ? 6.873 -1.252 -15.310 1.00 98.06 81 PHE A CA 1
ATOM 655 C C . PHE A 1 81 ? 7.813 -0.228 -15.952 1.00 98.06 81 PHE A C 1
ATOM 657 O O . PHE A 1 81 ? 8.184 -0.403 -17.108 1.00 98.06 81 PHE A O 1
ATOM 664 N N . MET A 1 82 ? 8.274 0.784 -15.210 1.00 98.00 82 MET A N 1
ATOM 665 C CA . MET A 1 82 ? 9.183 1.799 -15.761 1.00 98.00 82 MET A CA 1
ATOM 666 C C . MET A 1 82 ? 10.506 1.202 -16.249 1.00 98.00 82 MET A C 1
ATOM 668 O O . MET A 1 82 ? 10.997 1.576 -17.315 1.00 98.00 82 MET A O 1
ATOM 672 N N . LYS A 1 83 ? 11.046 0.206 -15.533 1.00 97.25 83 LYS A N 1
ATOM 673 C CA . LYS A 1 83 ? 12.234 -0.533 -15.984 1.00 97.25 83 LYS A CA 1
ATOM 674 C C . LYS A 1 83 ? 11.972 -1.281 -17.298 1.00 97.25 83 LYS A C 1
ATOM 676 O O . LYS A 1 83 ? 12.784 -1.206 -18.218 1.00 97.25 83 LYS A O 1
ATOM 681 N N . MET A 1 84 ? 10.844 -1.984 -17.400 1.00 97.44 84 MET A N 1
ATOM 682 C CA . MET A 1 84 ? 10.461 -2.705 -18.621 1.00 97.44 84 MET A CA 1
ATOM 683 C C . MET A 1 84 ? 10.190 -1.763 -19.798 1.00 97.44 84 MET A C 1
ATOM 685 O O . MET A 1 84 ? 10.580 -2.060 -20.925 1.00 97.44 84 MET A O 1
ATOM 689 N N . PHE A 1 85 ? 9.543 -0.627 -19.543 1.00 97.50 85 PHE A N 1
ATOM 690 C CA . PHE A 1 85 ? 9.234 0.379 -20.552 1.00 97.50 85 PHE A CA 1
ATOM 691 C C . PHE A 1 85 ? 10.510 0.971 -21.160 1.00 97.50 85 PHE A C 1
ATOM 693 O O . PHE A 1 85 ? 10.658 0.978 -22.383 1.00 97.50 85 PHE A O 1
ATOM 700 N N . GLY A 1 86 ? 11.472 1.368 -20.317 1.00 96.75 86 GLY A N 1
ATOM 701 C CA . GLY A 1 86 ? 12.779 1.847 -20.773 1.00 96.75 86 GLY A CA 1
ATOM 702 C C . GLY A 1 86 ? 13.529 0.799 -21.602 1.00 96.75 86 GLY A C 1
ATOM 703 O O . GLY A 1 86 ? 14.025 1.107 -22.686 1.00 96.75 86 GLY A O 1
ATOM 704 N N . ALA A 1 87 ? 13.532 -0.462 -21.156 1.00 97.38 87 ALA A N 1
ATOM 705 C CA . ALA A 1 87 ? 14.142 -1.558 -21.911 1.00 97.38 87 ALA A CA 1
ATOM 706 C C . ALA A 1 87 ? 13.471 -1.765 -23.282 1.00 97.38 87 ALA A C 1
ATOM 708 O O . ALA A 1 87 ? 14.159 -1.905 -24.293 1.00 97.38 87 ALA A O 1
ATOM 709 N N . ARG A 1 88 ? 12.134 -1.726 -23.350 1.00 97.19 88 ARG A N 1
ATOM 710 C CA . ARG A 1 88 ? 11.388 -1.859 -24.611 1.00 97.19 88 ARG A CA 1
ATOM 711 C C . ARG A 1 88 ? 11.715 -0.729 -25.591 1.00 97.19 88 ARG A C 1
ATOM 713 O O . ARG A 1 88 ? 11.910 -0.997 -26.777 1.00 97.19 88 ARG A O 1
ATOM 720 N N . ALA A 1 89 ? 11.799 0.510 -25.108 1.00 96.62 89 ALA A N 1
ATOM 721 C CA . ALA A 1 89 ? 12.181 1.656 -25.931 1.00 96.62 89 ALA A CA 1
ATOM 722 C C . ALA A 1 89 ? 13.614 1.509 -26.478 1.00 96.62 89 ALA A C 1
ATOM 724 O O . ALA A 1 89 ? 13.834 1.681 -27.680 1.00 96.62 89 ALA A O 1
ATOM 725 N N . ALA A 1 90 ? 14.563 1.107 -25.625 1.00 97.00 90 ALA A N 1
ATOM 726 C CA . ALA A 1 90 ? 15.953 0.870 -26.013 1.00 97.00 90 ALA A CA 1
ATOM 727 C C . ALA A 1 90 ? 16.078 -0.224 -27.086 1.00 97.00 90 ALA A C 1
ATOM 729 O O . ALA A 1 90 ? 16.767 -0.027 -28.087 1.00 97.00 90 ALA A O 1
ATOM 730 N N . VAL A 1 91 ? 15.345 -1.335 -26.940 1.00 97.69 91 VAL A N 1
ATOM 731 C CA . VAL A 1 91 ? 15.293 -2.402 -27.956 1.00 97.69 91 VAL A CA 1
ATOM 732 C C . VAL A 1 91 ? 14.796 -1.861 -29.299 1.00 97.69 91 VAL A C 1
ATOM 734 O O . VAL A 1 91 ? 15.386 -2.164 -30.335 1.00 97.69 91 VAL A O 1
ATOM 737 N N . GLY A 1 92 ? 13.756 -1.022 -29.306 1.00 97.00 92 GLY A N 1
ATOM 738 C CA . GLY A 1 92 ? 13.241 -0.416 -30.537 1.00 97.00 92 GLY A CA 1
ATOM 739 C C . GLY A 1 92 ? 14.250 0.502 -31.237 1.00 97.00 92 GLY A C 1
ATOM 740 O O . GLY A 1 92 ? 14.328 0.515 -32.467 1.00 97.00 92 GLY A O 1
ATOM 741 N N . ILE A 1 93 ? 15.046 1.262 -30.480 1.00 97.31 93 ILE A N 1
ATOM 742 C CA . ILE A 1 93 ? 16.136 2.088 -31.030 1.00 97.31 93 ILE A CA 1
ATOM 743 C C . ILE A 1 93 ? 17.242 1.195 -31.597 1.00 97.31 93 ILE A C 1
ATOM 745 O O . ILE A 1 93 ? 17.616 1.352 -32.760 1.00 97.31 93 ILE A O 1
ATOM 749 N N . LEU A 1 94 ? 17.702 0.211 -30.820 1.00 97.94 94 LEU A N 1
ATOM 750 C CA . LEU A 1 94 ? 18.766 -0.701 -31.229 1.00 97.94 94 LEU A CA 1
ATOM 751 C C . LEU A 1 94 ? 18.398 -1.446 -32.518 1.00 97.94 94 LEU A C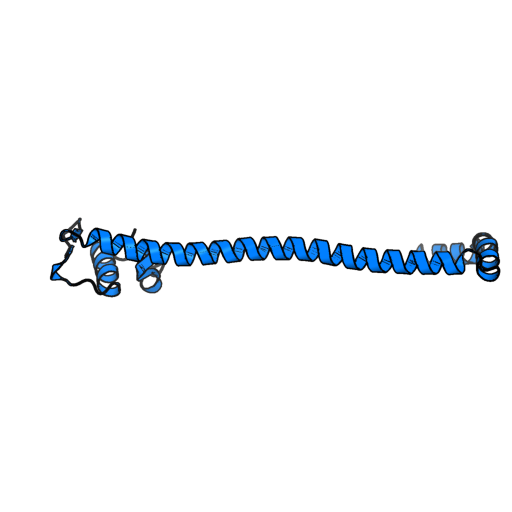 1
ATOM 753 O O . LEU A 1 94 ? 19.171 -1.452 -33.472 1.00 97.94 94 LEU A O 1
ATOM 757 N N . GLN A 1 95 ? 17.189 -2.005 -32.594 1.00 97.81 95 GLN A N 1
ATOM 758 C CA . GLN A 1 95 ? 16.717 -2.697 -33.794 1.00 97.81 95 GLN A CA 1
ATOM 759 C C . GLN A 1 95 ? 16.653 -1.778 -35.019 1.00 97.81 95 GLN A C 1
ATOM 761 O O . GL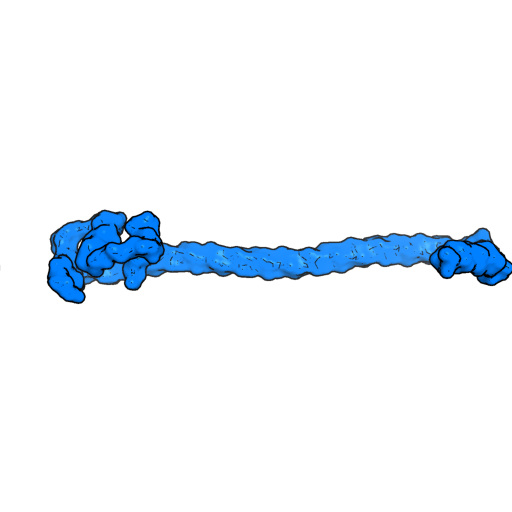N A 1 95 ? 16.998 -2.207 -36.120 1.00 97.81 95 GLN A O 1
ATOM 766 N N . ARG A 1 96 ? 16.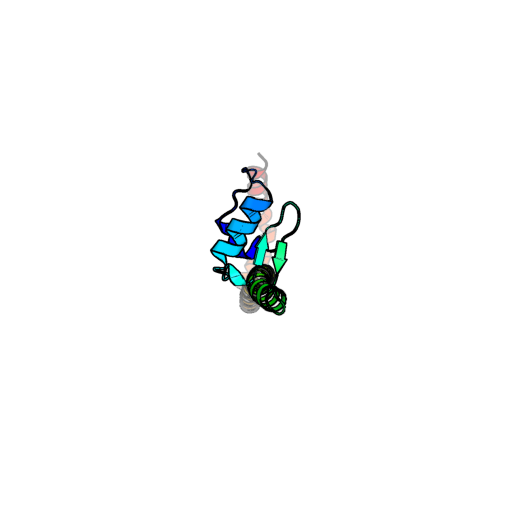209 -0.523 -34.860 1.00 97.56 96 ARG A N 1
ATOM 767 C CA . ARG A 1 96 ? 16.185 0.453 -35.963 1.00 97.56 96 ARG A CA 1
ATOM 768 C C . ARG A 1 96 ? 17.595 0.754 -36.466 1.00 97.56 96 ARG A C 1
ATOM 770 O O . ARG A 1 96 ? 17.812 0.690 -37.675 1.00 97.56 96 ARG A O 1
ATOM 777 N N . ASN A 1 97 ? 18.538 0.987 -35.557 1.00 96.88 97 ASN A N 1
ATOM 778 C CA . ASN A 1 97 ? 19.934 1.257 -35.900 1.00 96.88 97 ASN A CA 1
ATOM 779 C C . ASN A 1 97 ? 20.591 0.055 -36.583 1.00 96.88 97 ASN A C 1
ATOM 781 O O . ASN A 1 97 ? 21.218 0.218 -37.625 1.00 96.88 97 ASN A O 1
ATOM 785 N N . ILE A 1 98 ? 20.377 -1.156 -36.061 1.00 97.31 98 ILE A N 1
ATOM 786 C CA . ILE A 1 98 ? 20.879 -2.391 -36.675 1.00 97.31 98 ILE A CA 1
ATOM 787 C C . ILE A 1 98 ? 20.330 -2.530 -38.100 1.00 97.31 98 ILE A C 1
ATOM 789 O O . ILE A 1 98 ? 21.107 -2.700 -39.035 1.00 97.31 98 ILE A O 1
ATOM 793 N N . ARG A 1 99 ? 19.013 -2.393 -38.312 1.00 96.56 99 ARG A N 1
ATOM 794 C CA . ARG A 1 99 ? 18.425 -2.478 -39.664 1.00 96.56 99 ARG A CA 1
ATOM 795 C C . ARG A 1 99 ? 18.983 -1.410 -40.608 1.00 96.56 99 ARG A C 1
ATOM 797 O O . ARG A 1 99 ? 19.246 -1.715 -41.767 1.00 96.56 99 ARG A O 1
ATOM 804 N N . ALA A 1 100 ? 19.174 -0.179 -40.130 1.00 95.31 100 ALA A N 1
ATOM 805 C CA . ALA A 1 100 ? 19.795 0.881 -40.920 1.00 95.31 100 ALA A CA 1
ATOM 806 C C . ALA A 1 100 ? 21.236 0.519 -41.308 1.00 95.31 100 ALA A C 1
ATOM 808 O O . ALA A 1 100 ? 21.574 0.585 -42.487 1.00 95.31 100 ALA A O 1
ATOM 809 N N . TRP A 1 101 ? 22.044 0.036 -40.361 1.00 94.31 101 TRP A N 1
ATOM 810 C CA . TRP A 1 101 ? 23.409 -0.417 -40.626 1.00 94.31 101 TRP A CA 1
ATOM 811 C C . TRP A 1 101 ? 23.454 -1.575 -41.628 1.00 94.31 101 TRP A C 1
ATOM 813 O O . TRP A 1 101 ? 24.230 -1.528 -42.574 1.00 94.31 101 TRP A O 1
ATOM 823 N N . PHE A 1 102 ? 22.581 -2.580 -41.501 1.00 95.62 102 PHE A N 1
ATOM 824 C CA . PHE A 1 102 ? 22.521 -3.699 -42.450 1.00 95.62 102 PHE A CA 1
ATOM 825 C C . PHE A 1 102 ? 22.203 -3.260 -43.886 1.00 95.62 102 PHE A C 1
ATOM 827 O O . PHE A 1 102 ? 22.723 -3.870 -44.820 1.00 95.62 102 PHE A O 1
ATOM 834 N N . ARG A 1 103 ? 21.392 -2.208 -44.070 1.00 91.75 103 ARG A N 1
ATOM 835 C CA . ARG A 1 103 ? 21.129 -1.620 -45.396 1.00 91.75 103 ARG A CA 1
ATOM 836 C C . ARG A 1 103 ? 22.340 -0.870 -45.945 1.00 91.75 103 ARG A C 1
ATOM 838 O O . ARG A 1 103 ? 22.653 -0.990 -47.120 1.00 91.75 103 ARG A O 1
ATOM 845 N N . LEU A 1 104 ? 23.013 -0.116 -45.085 1.00 92.94 104 LEU A N 1
ATOM 846 C CA . LEU A 1 104 ? 24.053 0.839 -45.462 1.00 92.94 104 LEU A CA 1
ATOM 847 C C . LEU A 1 104 ? 25.466 0.237 -45.532 1.00 92.94 104 LEU A C 1
ATOM 849 O O . LEU A 1 104 ? 26.316 0.748 -46.252 1.00 92.94 104 LEU A O 1
ATOM 853 N N . ARG A 1 105 ? 25.737 -0.870 -44.830 1.00 89.62 105 ARG A N 1
ATOM 854 C CA . ARG A 1 105 ? 27.089 -1.455 -44.697 1.00 89.62 105 ARG A CA 1
ATOM 855 C C . ARG A 1 105 ? 27.736 -1.884 -46.014 1.00 89.62 105 ARG A C 1
ATOM 857 O O . ARG A 1 105 ? 28.956 -1.974 -46.094 1.00 89.62 105 ARG A O 1
ATOM 864 N N . ASN A 1 106 ? 26.928 -2.217 -47.019 1.00 88.75 106 ASN A N 1
ATOM 865 C CA . ASN A 1 106 ? 27.413 -2.672 -48.321 1.00 88.75 106 ASN A CA 1
ATOM 866 C C . ASN A 1 106 ? 27.393 -1.568 -49.381 1.00 88.75 106 ASN A C 1
ATOM 868 O O . ASN A 1 106 ? 27.927 -1.795 -50.464 1.00 88.75 106 ASN A O 1
ATOM 872 N N . ASP A 1 107 ? 26.833 -0.401 -49.058 1.00 92.81 107 ASP A N 1
ATOM 873 C CA . ASP A 1 107 ? 26.785 0.752 -49.947 1.00 92.81 107 ASP A CA 1
ATOM 874 C C . ASP A 1 107 ? 28.201 1.296 -50.193 1.00 92.81 107 ASP A C 1
ATOM 876 O O . ASP A 1 107 ? 29.012 1.455 -49.274 1.00 92.81 107 ASP A O 1
ATOM 880 N N . TRP A 1 108 ? 28.511 1.545 -51.460 1.00 93.38 108 TRP A N 1
ATOM 881 C CA . TRP A 1 108 ? 29.829 1.978 -51.902 1.00 93.38 108 TRP A CA 1
ATOM 882 C C . TRP A 1 108 ? 30.162 3.401 -51.439 1.00 93.38 108 TRP A C 1
ATOM 884 O O . TRP A 1 108 ? 31.311 3.651 -51.065 1.00 93.38 108 TRP A O 1
ATOM 894 N N . TRP A 1 109 ? 29.178 4.303 -51.368 1.00 91.94 109 TRP A N 1
ATOM 895 C CA . TRP A 1 109 ? 29.383 5.669 -50.883 1.00 91.94 109 TRP A CA 1
ATOM 896 C C . TRP A 1 109 ? 29.772 5.686 -49.410 1.00 91.94 109 TRP A C 1
ATOM 898 O O . TRP A 1 109 ? 30.677 6.420 -49.014 1.00 91.94 109 TRP A O 1
ATOM 908 N N . ILE A 1 110 ? 29.134 4.844 -48.594 1.00 91.38 110 ILE A N 1
ATOM 909 C CA . ILE A 1 110 ? 29.436 4.770 -47.160 1.00 91.38 110 ILE A CA 1
ATOM 910 C C . ILE A 1 110 ? 30.804 4.146 -46.913 1.00 91.38 110 ILE A C 1
ATOM 912 O O . ILE A 1 110 ? 31.547 4.655 -46.077 1.00 91.38 110 ILE A O 1
ATOM 916 N N . LYS A 1 111 ? 31.184 3.107 -47.664 1.00 89.88 111 LYS A N 1
ATOM 917 C CA . LYS A 1 111 ? 32.541 2.541 -47.590 1.00 89.88 111 LYS A CA 1
ATOM 918 C C . LYS A 1 111 ? 33.608 3.563 -47.981 1.00 89.88 111 LYS A C 1
ATOM 920 O O . LYS A 1 111 ? 34.625 3.672 -47.300 1.00 89.88 111 LYS A O 1
ATOM 925 N N . MET A 1 112 ? 33.366 4.329 -49.045 1.00 90.56 112 MET A N 1
ATOM 926 C CA . MET A 1 112 ? 34.263 5.399 -49.480 1.00 90.56 112 MET A CA 1
ATOM 927 C C . MET A 1 112 ? 34.395 6.480 -48.398 1.00 90.56 112 MET A C 1
ATOM 929 O O . MET A 1 112 ? 35.512 6.831 -48.020 1.00 90.56 112 MET A O 1
ATOM 933 N N . TYR A 1 113 ? 33.269 6.955 -47.853 1.00 88.19 113 TYR A N 1
ATOM 934 C CA . TYR A 1 113 ? 33.247 7.927 -46.759 1.00 88.19 113 TYR A CA 1
ATOM 935 C C . TYR A 1 113 ? 34.011 7.415 -45.530 1.00 88.19 113 TYR A C 1
ATOM 937 O O . TYR A 1 113 ? 34.885 8.114 -45.029 1.00 88.19 113 TYR A O 1
ATOM 945 N N . GLN A 1 114 ? 33.764 6.176 -45.095 1.00 86.06 114 GLN A N 1
ATOM 946 C CA . GLN A 1 114 ? 34.454 5.557 -43.955 1.00 86.06 114 GLN A CA 1
ATOM 947 C C . GLN A 1 114 ? 35.964 5.397 -44.179 1.00 86.06 114 GLN A C 1
ATOM 949 O O . GLN A 1 114 ? 36.732 5.515 -43.230 1.00 86.06 114 GLN A O 1
ATOM 954 N N . ALA A 1 115 ? 36.406 5.146 -45.415 1.00 86.75 115 ALA A N 1
ATOM 955 C CA . ALA A 1 115 ? 37.828 5.061 -45.754 1.00 86.75 115 ALA A CA 1
ATOM 956 C C . ALA A 1 115 ? 38.519 6.439 -45.797 1.00 86.75 115 ALA A C 1
ATOM 958 O O . ALA A 1 115 ? 39.714 6.545 -45.508 1.00 86.75 115 ALA A O 1
ATOM 959 N N . LEU A 1 116 ? 37.778 7.490 -46.160 1.00 86.88 116 LEU A N 1
ATOM 960 C CA . LEU A 1 116 ? 38.262 8.873 -46.226 1.00 86.88 116 LEU A CA 1
ATOM 961 C C . LEU A 1 116 ? 38.249 9.567 -44.859 1.00 86.88 116 LEU A C 1
ATOM 963 O O . LEU A 1 116 ? 39.195 10.279 -44.534 1.00 86.88 116 LEU A O 1
ATOM 967 N N . GLN A 1 117 ? 37.218 9.331 -44.046 1.00 81.19 117 GLN A N 1
ATOM 968 C CA . GLN A 1 117 ? 36.999 9.964 -42.743 1.00 81.19 117 GLN A CA 1
ATOM 969 C C . GLN A 1 117 ? 38.238 9.966 -41.820 1.00 81.19 117 GLN A C 1
ATOM 971 O O . GLN A 1 117 ? 38.608 11.045 -41.360 1.00 81.19 117 GLN A O 1
ATOM 976 N N . PRO A 1 118 ? 38.941 8.842 -41.564 1.00 81.56 118 PRO A N 1
ATOM 977 C CA . PRO A 1 118 ? 40.118 8.853 -40.691 1.00 81.56 118 PRO A CA 1
ATOM 978 C C . PRO A 1 118 ? 41.300 9.644 -41.272 1.00 81.56 118 PRO A C 1
ATOM 980 O O . PRO A 1 118 ? 42.141 10.126 -40.517 1.00 81.56 118 PRO A O 1
ATOM 983 N N . LYS A 1 119 ? 41.370 9.812 -42.600 1.00 78.00 119 LYS A N 1
ATOM 984 C CA . LYS A 1 119 ? 42.430 10.578 -43.282 1.00 78.00 119 LYS A CA 1
ATOM 985 C C . LYS A 1 119 ? 42.186 12.090 -43.257 1.00 78.00 119 LYS A C 1
ATOM 987 O O . LYS A 1 119 ? 43.098 12.856 -43.541 1.00 78.00 119 LYS A O 1
ATOM 992 N N . LEU A 1 120 ? 40.974 12.515 -42.901 1.00 70.75 120 LEU A N 1
ATOM 993 C CA . LEU A 1 120 ? 40.562 13.918 -42.776 1.00 70.75 120 LEU A CA 1
ATOM 994 C C . LEU A 1 120 ? 40.749 14.460 -41.345 1.00 70.75 120 LEU A C 1
ATOM 996 O O . LEU A 1 120 ? 40.219 15.513 -40.998 1.00 70.75 120 LEU A O 1
ATOM 1000 N N . THR A 1 121 ? 41.533 13.755 -40.520 1.00 61.88 121 THR A N 1
ATOM 1001 C CA . THR A 1 121 ? 41.813 14.027 -39.097 1.00 61.88 121 THR A CA 1
ATOM 1002 C C . THR A 1 121 ? 42.327 15.437 -38.797 1.00 61.88 121 THR A C 1
ATOM 1004 O O . THR A 1 121 ? 42.241 15.858 -37.649 1.00 61.88 121 THR A O 1
ATOM 1007 N N . GLY A 1 122 ? 42.784 16.194 -39.800 1.00 64.81 122 GLY A N 1
ATOM 1008 C CA . GLY A 1 122 ? 43.128 17.611 -39.650 1.00 64.81 122 GLY A CA 1
ATOM 1009 C C . GLY A 1 122 ? 41.972 18.465 -39.111 1.00 64.81 122 GLY A C 1
ATOM 1010 O O . GLY A 1 122 ? 42.176 19.221 -38.170 1.00 64.81 122 GLY A O 1
ATOM 1011 N N . GLY A 1 123 ? 40.744 18.286 -39.617 1.00 65.50 123 GLY A N 1
ATOM 1012 C CA . GLY A 1 123 ? 39.589 19.086 -39.172 1.00 65.50 123 GLY A CA 1
ATOM 1013 C C . GLY A 1 123 ? 39.093 18.720 -37.768 1.00 65.50 123 GLY A C 1
ATOM 1014 O O . GLY A 1 123 ? 38.766 19.591 -36.971 1.00 65.50 123 GLY A O 1
ATOM 1015 N N . MET A 1 124 ? 39.113 17.426 -37.433 1.00 65.00 124 MET A N 1
ATOM 1016 C CA . MET A 1 124 ? 38.704 16.930 -36.112 1.00 65.00 124 MET A CA 1
ATOM 1017 C C . MET A 1 124 ? 39.728 17.294 -35.021 1.00 65.00 124 MET A C 1
ATOM 1019 O O . MET A 1 124 ? 39.353 17.584 -33.888 1.00 65.00 124 MET A O 1
ATOM 1023 N N . ALA A 1 125 ? 41.022 17.319 -35.363 1.00 62.28 125 ALA A N 1
ATOM 1024 C CA . ALA A 1 125 ? 42.079 17.793 -34.473 1.00 62.28 125 ALA A CA 1
ATOM 1025 C C . ALA A 1 125 ? 41.984 19.308 -34.214 1.00 62.28 125 ALA A C 1
ATOM 1027 O O . ALA A 1 125 ? 42.216 19.745 -33.088 1.00 62.28 125 ALA A O 1
ATOM 1028 N N . GLU A 1 126 ? 41.606 20.106 -35.219 1.00 63.56 126 GLU A N 1
ATOM 1029 C CA . GLU A 1 126 ? 41.360 21.546 -35.061 1.00 63.56 126 GLU A CA 1
ATOM 1030 C C . GLU A 1 126 ? 40.131 21.857 -34.193 1.00 63.56 126 GLU A C 1
ATOM 1032 O O . GLU A 1 126 ? 40.179 22.791 -33.391 1.00 63.56 126 GLU A O 1
ATOM 1037 N N . GLU A 1 127 ? 39.045 21.086 -34.306 1.00 70.75 127 GLU A N 1
ATOM 1038 C CA . GLU A 1 127 ? 37.869 21.225 -33.432 1.00 70.75 127 GLU A CA 1
ATOM 1039 C C . GLU A 1 127 ? 38.195 20.872 -31.973 1.00 70.75 127 GLU A C 1
ATOM 1041 O O . GLU A 1 127 ? 37.908 21.662 -31.075 1.00 70.75 127 GLU A O 1
ATOM 1046 N N . LEU A 1 128 ? 38.898 19.761 -31.732 1.00 64.81 128 LEU A N 1
ATOM 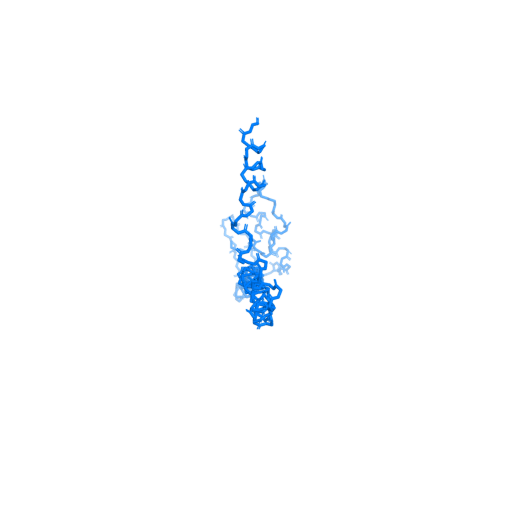1047 C CA . LEU A 1 128 ? 39.349 19.373 -30.388 1.00 64.81 128 LEU A CA 1
ATOM 1048 C C . LEU A 1 128 ? 40.327 20.397 -29.773 1.00 64.81 128 LEU A C 1
ATOM 1050 O O . LEU A 1 128 ? 40.293 20.644 -28.566 1.00 64.81 128 LEU A O 1
ATOM 1054 N N . LEU A 1 129 ? 41.176 21.038 -30.588 1.00 61.16 129 LEU A N 1
ATOM 1055 C CA . LEU A 1 129 ? 42.065 22.129 -30.156 1.00 61.16 129 LEU A CA 1
ATOM 1056 C C . LEU A 1 129 ? 41.317 23.434 -29.837 1.00 61.16 129 LEU A C 1
ATOM 1058 O O . LEU A 1 129 ? 41.818 24.237 -29.051 1.00 61.16 129 LEU A O 1
ATOM 1062 N N . LYS A 1 130 ? 40.145 23.668 -30.440 1.00 67.69 130 LYS A N 1
ATOM 1063 C CA . LYS A 1 130 ? 39.268 24.803 -30.103 1.00 67.69 130 LYS A CA 1
ATOM 1064 C C . LYS A 1 130 ? 38.471 24.561 -28.825 1.00 67.69 130 LYS A C 1
ATOM 1066 O O . LYS A 1 130 ? 38.236 25.516 -28.104 1.00 67.69 130 LYS A O 1
ATOM 1071 N N . GLU A 1 131 ? 38.075 23.323 -28.539 1.00 65.38 131 GLU A N 1
ATOM 1072 C CA . GLU A 1 131 ? 37.350 22.975 -27.303 1.00 65.38 131 GLU A CA 1
ATOM 1073 C C . GLU A 1 131 ? 38.245 22.942 -26.053 1.00 65.38 131 GLU A C 1
ATOM 1075 O O . GLU A 1 131 ? 37.753 23.031 -24.931 1.00 65.38 131 GLU A O 1
ATOM 1080 N N . THR A 1 132 ? 39.560 22.799 -26.235 1.00 56.53 132 THR A N 1
ATOM 1081 C CA . THR A 1 132 ? 40.554 22.743 -25.148 1.00 56.53 132 THR A CA 1
ATOM 1082 C C . THR A 1 132 ? 41.219 24.090 -24.832 1.00 56.53 132 THR A C 1
ATOM 1084 O O . THR A 1 132 ? 42.011 24.155 -23.889 1.00 56.53 132 THR A O 1
ATOM 1087 N N . LYS A 1 133 ? 40.907 25.154 -25.583 1.00 40.84 133 LYS A N 1
ATOM 1088 C CA . LYS A 1 133 ? 41.308 26.545 -25.306 1.00 40.84 133 LYS A CA 1
ATOM 1089 C C . LYS A 1 133 ? 40.152 27.333 -24.708 1.00 40.84 133 LYS A C 1
ATOM 1091 O O . LYS A 1 133 ? 40.440 28.164 -23.821 1.00 40.84 133 LYS A O 1
#